Protein AF-A0A343RG40-F1 (afdb_monomer)

Nearest PDB structures (foldseek):
  5e5o-assembly1_A  TM=9.545E-01  e=2.824E-11  Sordaria macrospora k-hell
  4z20-assembly2_D  TM=9.610E-01  e=1.026E-10  Sordaria macrospora k-hell
  4lox-assembly1_A  TM=9.287E-01  e=9.022E-1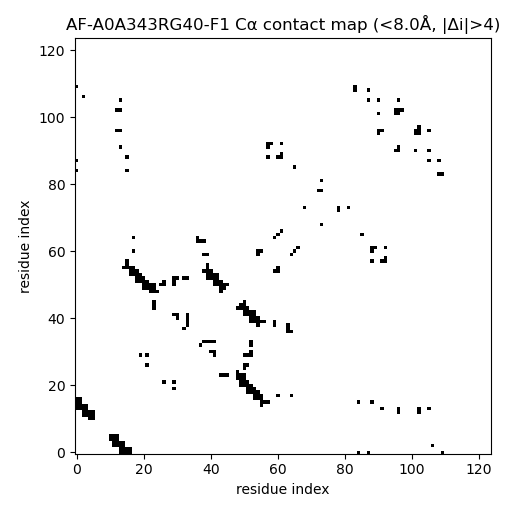1  Sordaria macrospora k-hell
  4z20-assembly1_A  TM=9.608E-01  e=2.226E-10  Sordaria macrospora k-hell
  5e5s-assembly1_A  TM=9.071E-01  e=9.623E-11  Sordaria macrospora k-hell

InterPro domains:
  IPR004860 Homing endonuclease, LAGLIDADG domain [PF00961] (4-88)
  IPR027434 Homing endonuclease [G3DSA:3.10.28.10] (1-121)
  IPR027434 Homing endonuclease [SSF55608] (3-118)
  IPR051289 LAGLIDADG Homing Endonuclease [PTHR36181] (3-112)

Radius of gyration: 16.9 Å; Cα contacts (8 Å, |Δi|>4): 154; chains: 1; bounding box: 38×50×37 Å

Solvent-accessible surface area (backbone atoms only — not comparable to full-atom values): 7324 Å² total; per-residue (Å²): 109,50,79,44,76,50,96,53,98,64,61,62,46,81,45,58,60,51,71,52,77,45,50,43,92,51,39,69,63,36,51,49,44,28,68,70,58,73,41,61,46,73,48,78,39,74,98,74,49,30,23,29,26,38,39,58,56,64,66,52,42,63,71,36,53,47,55,51,41,69,76,54,64,62,71,71,84,55,30,62,56,48,56,51,48,52,55,49,49,52,36,52,74,70,50,36,53,79,38,72,68,40,38,50,48,50,49,48,62,57,50,77,69,57,78,86,73,72,80,84,81,74,91,130

Organism: Alternaria alternata (NCBI:txid5599)

Mean predicted aligned error: 7.83 Å

pLDDT: mean 85.12, std 19.28, range [31.56, 98.69]

Sequence (124 aa):
MAINKSKTKDNIYASLRFSIAQDLRNVDLLESFVDFFKCGYVVRYEKRSIAEFVVTRIDDIINHVIPFFEEYNIAGSKYSNYCTFKIAAFMVKNKEHLKDDGLKEILLLKNKRGIATKNNNGDD

Structure (mmCIF, N/CA/C/O backbone):
data_AF-A0A343RG40-F1
#
_entry.id   AF-A0A343RG40-F1
#
loop_
_atom_site.group_PDB
_atom_site.id
_atom_site.type_symbol
_atom_site.label_atom_id
_atom_site.label_alt_id
_atom_site.label_comp_id
_atom_site.label_asym_id
_atom_site.label_entity_id
_atom_site.label_seq_id
_atom_site.pdbx_PDB_ins_code
_atom_site.Cartn_x
_atom_site.Cartn_y
_atom_site.Cartn_z
_atom_site.occupancy
_atom_site.B_iso_or_equiv
_atom_site.auth_seq_id
_atom_site.auth_comp_id
_atom_site.auth_asym_id
_atom_site.auth_atom_id
_atom_site.pdbx_PDB_model_num
ATOM 1 N N . MET A 1 1 ? 0.353 7.014 4.611 1.00 65.50 1 MET A N 1
ATOM 2 C CA . MET A 1 1 ? -0.977 7.378 5.143 1.00 65.50 1 MET A CA 1
ATOM 3 C C . MET A 1 1 ? -1.188 8.868 4.968 1.00 65.50 1 MET A C 1
ATOM 5 O O . MET A 1 1 ? -0.326 9.640 5.378 1.00 65.50 1 MET A O 1
ATOM 9 N N . ALA A 1 2 ? -2.293 9.264 4.347 1.00 63.00 2 ALA A N 1
ATOM 10 C CA . ALA A 1 2 ? -2.680 10.657 4.173 1.00 63.00 2 ALA A CA 1
ATOM 11 C C . ALA A 1 2 ? -4.034 10.910 4.844 1.00 63.00 2 ALA A C 1
ATOM 13 O O . ALA A 1 2 ? -4.870 10.016 4.937 1.00 63.00 2 ALA A O 1
ATOM 14 N N . ILE A 1 3 ? -4.224 12.138 5.314 1.00 64.31 3 ILE A N 1
ATOM 15 C CA . ILE A 1 3 ? -5.492 12.626 5.854 1.00 64.31 3 ILE A CA 1
ATOM 16 C C . ILE A 1 3 ? -5.931 13.723 4.893 1.00 64.31 3 ILE A C 1
ATOM 18 O O . ILE A 1 3 ? -5.183 14.684 4.706 1.00 64.31 3 ILE A O 1
ATOM 22 N N . ASN A 1 4 ? -7.081 13.539 4.252 1.00 71.31 4 ASN A N 1
ATOM 23 C CA . ASN A 1 4 ? -7.565 14.380 3.160 1.00 71.31 4 ASN A CA 1
ATOM 24 C C . ASN A 1 4 ? -8.873 15.073 3.563 1.00 71.31 4 ASN A C 1
ATOM 26 O O . ASN A 1 4 ? -9.642 14.526 4.350 1.00 71.31 4 ASN A O 1
ATOM 30 N N . LYS A 1 5 ? -9.146 16.255 2.999 1.00 51.53 5 LYS A N 1
ATOM 31 C CA . LYS A 1 5 ? -10.432 16.953 3.166 1.00 51.53 5 LYS A CA 1
ATOM 32 C C . LYS A 1 5 ? -11.442 16.465 2.121 1.00 51.53 5 LYS A C 1
ATOM 34 O O . LYS A 1 5 ? -11.079 16.301 0.956 1.00 51.53 5 LYS A O 1
ATOM 39 N N . SER A 1 6 ? -12.691 16.240 2.532 1.00 49.88 6 SER A N 1
ATOM 40 C CA . SER A 1 6 ? -13.814 15.878 1.647 1.00 49.88 6 SER A CA 1
ATOM 41 C C . SER A 1 6 ? -14.758 17.069 1.431 1.00 49.88 6 SER A C 1
ATOM 43 O O . SER A 1 6 ? -14.777 17.995 2.235 1.00 49.88 6 SER A O 1
ATOM 45 N N . LYS A 1 7 ? -15.556 17.041 0.352 1.00 46.47 7 LYS A N 1
ATOM 46 C CA . LYS A 1 7 ? -16.662 17.989 0.096 1.00 46.47 7 LYS A CA 1
ATOM 47 C C . LYS A 1 7 ? -17.982 17.589 0.783 1.00 46.47 7 LYS A C 1
ATOM 49 O O . LYS A 1 7 ? -18.952 18.336 0.698 1.00 46.47 7 LYS A O 1
ATOM 54 N N . THR A 1 8 ? -18.051 16.419 1.420 1.00 45.91 8 THR A N 1
ATOM 55 C CA . THR A 1 8 ? -19.221 15.962 2.190 1.00 45.91 8 THR A CA 1
ATOM 56 C C . THR A 1 8 ? -19.133 16.370 3.664 1.00 45.91 8 THR A C 1
ATOM 58 O O . THR A 1 8 ? -18.077 16.776 4.139 1.00 45.91 8 THR A O 1
ATOM 61 N N . LYS A 1 9 ? -20.272 16.284 4.369 1.00 44.81 9 LYS A N 1
ATOM 62 C CA . LYS A 1 9 ? -20.542 16.839 5.713 1.00 44.81 9 LYS A CA 1
ATOM 63 C C . LYS A 1 9 ? -19.524 16.449 6.807 1.00 44.81 9 LYS A C 1
ATOM 65 O O . LYS A 1 9 ? -19.379 17.206 7.762 1.00 44.81 9 LYS A O 1
ATOM 70 N N . ASP A 1 10 ? -18.776 15.359 6.615 1.00 53.78 10 ASP A N 1
ATOM 71 C CA . ASP A 1 10 ? -17.699 14.897 7.497 1.00 53.78 10 ASP A CA 1
ATOM 72 C C . ASP A 1 10 ? -16.330 15.264 6.891 1.00 53.78 10 ASP A C 1
ATOM 74 O O . ASP A 1 10 ? -15.831 14.663 5.938 1.00 53.78 10 ASP A O 1
ATOM 78 N N . ASN A 1 11 ? -15.749 16.338 7.421 1.00 69.38 11 ASN A N 1
ATOM 79 C CA . ASN A 1 11 ? -14.773 17.222 6.770 1.00 69.38 11 ASN A CA 1
ATOM 80 C C . ASN A 1 11 ? -13.367 16.610 6.526 1.00 69.38 11 ASN A C 1
ATOM 82 O O . ASN A 1 11 ? -12.479 17.285 5.995 1.00 69.38 11 ASN A O 1
ATOM 86 N N . ILE A 1 12 ? -13.112 15.361 6.936 1.00 69.38 12 ILE A N 1
ATOM 87 C CA . ILE A 1 12 ? -11.782 14.728 6.935 1.00 69.38 12 ILE A CA 1
ATOM 88 C C . ILE A 1 12 ? -11.908 13.201 6.776 1.00 69.38 12 ILE A C 1
ATOM 90 O O . ILE A 1 12 ? -12.703 12.580 7.470 1.00 69.38 12 ILE A O 1
ATOM 94 N N . TYR A 1 13 ? -11.080 12.576 5.929 1.00 76.06 13 TYR A N 1
ATOM 95 C CA . TYR A 1 13 ? -10.967 11.112 5.844 1.00 76.06 13 TYR A CA 1
ATOM 96 C C . TYR A 1 13 ? -9.513 10.628 5.836 1.00 76.06 13 TYR A C 1
ATOM 98 O O . TYR A 1 13 ? -8.604 11.304 5.340 1.00 76.06 13 TYR A O 1
ATOM 106 N N . ALA A 1 14 ? -9.293 9.429 6.379 1.00 82.00 14 ALA A N 1
ATOM 107 C CA . ALA A 1 14 ? -8.010 8.738 6.345 1.00 82.00 14 ALA A CA 1
ATOM 108 C C . ALA A 1 14 ? -7.881 7.903 5.063 1.00 82.00 14 ALA A C 1
ATOM 110 O O . ALA A 1 14 ? -8.809 7.206 4.662 1.00 82.00 14 ALA A O 1
ATOM 111 N N . SER A 1 15 ? -6.714 7.953 4.425 1.00 85.94 15 SER A N 1
ATOM 112 C CA . SER A 1 15 ? -6.380 7.116 3.271 1.00 85.94 15 SER A CA 1
ATOM 113 C C . SER A 1 15 ? -5.018 6.457 3.450 1.00 85.94 15 SER A C 1
ATOM 115 O O . SER A 1 15 ? -4.053 7.048 3.960 1.00 85.94 15 SER A O 1
ATOM 117 N N . LEU A 1 16 ? -4.932 5.208 3.008 1.00 93.69 16 LEU A N 1
ATOM 118 C CA . LEU A 1 16 ? -3.712 4.422 3.026 1.00 93.69 16 LEU A CA 1
ATOM 119 C C . LEU A 1 16 ? -3.250 4.176 1.599 1.00 93.69 16 LEU A C 1
ATOM 121 O O . LEU A 1 16 ? -4.041 3.939 0.693 1.00 93.69 16 LEU A O 1
ATOM 125 N N . ARG A 1 17 ? -1.939 4.287 1.418 1.00 96.25 17 ARG A N 1
ATOM 126 C CA . ARG A 1 17 ? -1.263 4.060 0.152 1.00 96.25 17 ARG A CA 1
ATOM 127 C C . ARG A 1 17 ? 0.069 3.408 0.456 1.00 96.25 17 ARG A C 1
ATOM 129 O O . ARG A 1 17 ? 0.888 4.011 1.156 1.00 96.25 17 ARG A O 1
ATOM 136 N N . PHE A 1 18 ? 0.251 2.204 -0.057 1.00 97.12 18 PHE A N 1
ATOM 137 C CA . PHE A 1 18 ? 1.557 1.594 -0.232 1.00 97.12 18 PHE A CA 1
ATOM 138 C C . PHE A 1 18 ? 2.011 1.864 -1.666 1.00 97.12 18 PHE A C 1
ATOM 140 O O . PHE A 1 18 ? 1.198 1.805 -2.591 1.00 97.12 18 PHE A O 1
ATOM 147 N N . SER A 1 19 ? 3.282 2.216 -1.848 1.00 97.44 19 SER A N 1
ATOM 148 C CA . SER A 1 19 ? 3.816 2.455 -3.183 1.00 97.44 19 SER A CA 1
ATOM 149 C C . SER A 1 19 ? 5.313 2.217 -3.277 1.00 97.44 19 SER A C 1
ATOM 151 O O . SER A 1 19 ? 6.059 2.599 -2.371 1.00 97.44 19 SER A O 1
ATOM 153 N N . ILE A 1 20 ? 5.738 1.676 -4.414 1.00 97.38 20 ILE A N 1
ATOM 154 C CA . ILE A 1 20 ? 7.142 1.525 -4.799 1.00 97.38 20 ILE A CA 1
ATOM 155 C C . ILE A 1 20 ? 7.358 2.363 -6.055 1.00 97.38 20 ILE A C 1
ATOM 157 O O . ILE A 1 20 ? 6.711 2.118 -7.067 1.00 97.38 20 ILE A O 1
ATOM 161 N N . ALA A 1 21 ? 8.247 3.352 -5.976 1.00 97.69 21 ALA A N 1
ATOM 162 C CA . ALA A 1 21 ? 8.574 4.238 -7.088 1.00 97.69 21 ALA A CA 1
ATOM 1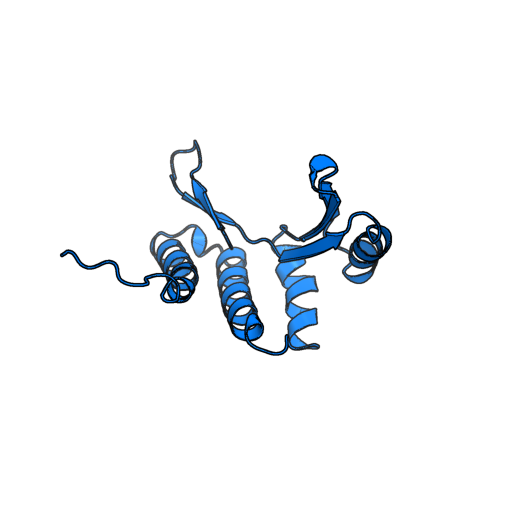63 C C . ALA A 1 21 ? 9.900 3.836 -7.739 1.00 97.69 21 ALA A C 1
ATOM 165 O O . ALA A 1 21 ? 10.875 3.544 -7.037 1.00 97.69 21 ALA A O 1
ATOM 166 N N . GLN A 1 22 ? 9.945 3.869 -9.066 1.00 98.06 22 GLN A N 1
ATOM 167 C CA . GLN A 1 22 ? 11.147 3.661 -9.868 1.00 98.06 22 GLN A CA 1
ATOM 168 C C . GLN A 1 22 ? 11.161 4.565 -11.101 1.00 98.06 22 GLN A C 1
ATOM 170 O O . GLN A 1 22 ? 10.163 5.193 -11.447 1.00 98.06 22 GLN A O 1
ATOM 175 N N . ASP A 1 23 ? 12.322 4.646 -11.745 1.00 97.94 23 ASP A N 1
ATOM 176 C CA . ASP A 1 23 ? 12.461 5.265 -13.061 1.00 97.94 23 ASP A CA 1
ATOM 177 C C . ASP A 1 23 ? 11.540 4.569 -14.076 1.00 97.94 23 ASP A C 1
ATOM 179 O O . ASP A 1 23 ? 11.350 3.352 -14.022 1.00 97.94 23 ASP A O 1
ATOM 183 N N . LEU A 1 24 ? 10.977 5.341 -15.005 1.00 97.50 24 LEU A N 1
ATOM 184 C CA . LEU A 1 24 ? 10.058 4.836 -16.025 1.00 97.50 24 LEU A CA 1
ATOM 185 C C . LEU A 1 24 ? 10.675 3.725 -16.896 1.00 97.50 24 LEU A C 1
ATOM 187 O O . LEU A 1 24 ? 9.950 2.855 -17.370 1.00 97.50 24 LEU A O 1
ATOM 191 N N . ARG A 1 25 ? 12.005 3.698 -17.060 1.00 97.06 25 ARG A N 1
ATOM 192 C CA . ARG A 1 25 ? 12.724 2.626 -17.775 1.00 97.06 25 ARG A CA 1
ATOM 193 C C . ARG A 1 25 ? 12.594 1.256 -17.105 1.00 97.06 25 ARG A C 1
ATOM 195 O O . ARG A 1 25 ? 12.766 0.248 -17.773 1.00 97.06 25 ARG A O 1
ATOM 202 N N . ASN A 1 26 ? 12.279 1.222 -15.810 1.00 96.81 26 ASN A N 1
ATOM 203 C CA . ASN A 1 26 ? 12.109 -0.002 -15.023 1.00 96.81 26 ASN A CA 1
ATOM 204 C C . ASN A 1 26 ? 10.627 -0.320 -14.774 1.00 96.81 26 ASN A C 1
ATOM 206 O O . ASN A 1 26 ? 10.284 -0.956 -13.778 1.00 96.81 26 ASN A O 1
ATOM 210 N N . VAL A 1 27 ? 9.723 0.159 -15.628 1.00 97.50 27 VAL A N 1
ATOM 211 C CA . VAL A 1 27 ? 8.285 -0.040 -15.424 1.00 97.50 27 VAL A CA 1
ATOM 212 C C . VAL A 1 27 ? 7.874 -1.511 -15.452 1.00 97.50 27 VAL A C 1
ATOM 214 O O . VAL A 1 27 ? 7.016 -1.896 -14.665 1.00 97.50 27 VAL A O 1
ATOM 217 N N . ASP A 1 28 ? 8.552 -2.344 -16.240 1.00 98.00 28 ASP A N 1
ATOM 218 C CA . ASP A 1 28 ? 8.284 -3.784 -16.311 1.00 98.00 28 ASP A CA 1
ATOM 219 C C . ASP A 1 28 ? 8.509 -4.467 -14.948 1.00 98.00 28 ASP A C 1
ATOM 221 O O . ASP A 1 28 ? 7.762 -5.361 -14.553 1.00 98.00 28 ASP A O 1
ATOM 225 N N . LEU A 1 29 ? 9.480 -3.985 -14.156 1.00 98.19 29 LEU A N 1
ATOM 226 C CA . LEU A 1 29 ? 9.670 -4.440 -12.775 1.00 98.19 29 LEU A CA 1
ATOM 227 C C . LEU A 1 29 ? 8.458 -4.080 -11.905 1.00 98.19 29 LEU A C 1
ATOM 229 O O . LEU A 1 29 ? 8.019 -4.888 -11.089 1.00 98.19 29 LEU A O 1
ATOM 233 N N . LEU A 1 30 ? 7.900 -2.881 -12.070 1.00 98.38 30 LEU A N 1
ATOM 234 C CA . LEU A 1 30 ? 6.723 -2.457 -11.312 1.00 98.38 30 LEU A CA 1
ATOM 235 C C . LEU A 1 30 ? 5.463 -3.220 -11.729 1.00 98.38 30 LEU A C 1
ATOM 237 O O . LEU A 1 30 ? 4.630 -3.518 -10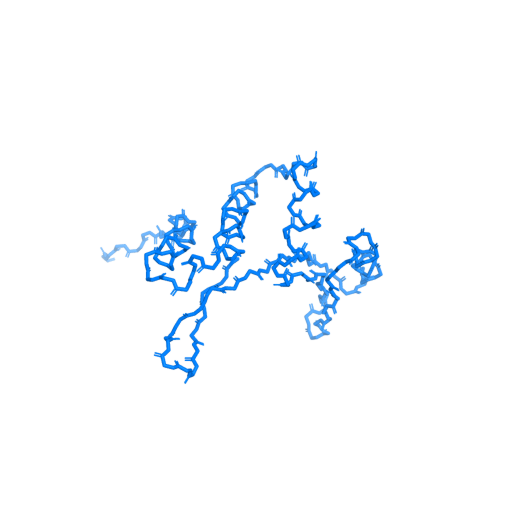.876 1.00 98.38 30 LEU A O 1
ATOM 241 N N . GLU A 1 31 ? 5.333 -3.561 -13.010 1.00 98.12 31 GLU A N 1
ATOM 242 C CA . GLU A 1 31 ? 4.256 -4.418 -13.513 1.00 98.12 31 GLU A CA 1
ATOM 243 C C . GLU A 1 31 ? 4.372 -5.833 -12.938 1.00 98.12 31 GLU A C 1
ATOM 245 O O . GLU A 1 31 ? 3.377 -6.373 -12.454 1.00 98.12 31 GLU A O 1
ATOM 250 N N . SER A 1 32 ? 5.593 -6.371 -12.819 1.00 98.38 32 SER A N 1
ATOM 251 C CA . SER A 1 32 ? 5.821 -7.664 -12.158 1.00 98.38 32 SER A CA 1
ATOM 252 C C . SER A 1 32 ? 5.374 -7.683 -10.688 1.00 98.38 32 SER A C 1
ATOM 254 O O . SER A 1 32 ? 4.992 -8.734 -10.176 1.00 98.38 32 SER A O 1
ATOM 256 N N . PHE A 1 33 ? 5.347 -6.532 -9.998 1.00 98.31 33 PHE A N 1
ATOM 257 C CA . PHE A 1 33 ? 4.813 -6.460 -8.635 1.00 98.31 33 PHE A CA 1
ATOM 258 C C . PHE A 1 33 ? 3.295 -6.609 -8.576 1.00 98.31 33 PHE A C 1
ATOM 260 O O . PHE A 1 33 ? 2.796 -7.155 -7.593 1.00 98.31 33 PHE A O 1
ATOM 267 N N . VAL A 1 34 ? 2.561 -6.189 -9.611 1.00 97.94 34 VAL A N 1
ATOM 268 C CA . VAL A 1 34 ? 1.112 -6.433 -9.690 1.00 97.94 34 VAL A CA 1
ATOM 269 C C . VAL A 1 34 ? 0.854 -7.938 -9.737 1.00 97.94 34 VAL A C 1
ATOM 271 O O . VAL A 1 34 ? 0.028 -8.455 -8.982 1.00 97.94 34 VAL A O 1
ATOM 274 N N . ASP A 1 35 ? 1.628 -8.656 -10.550 1.00 96.75 35 ASP A N 1
ATOM 275 C CA . ASP A 1 35 ? 1.540 -10.110 -10.654 1.00 96.75 35 ASP A CA 1
ATOM 276 C C . ASP A 1 35 ? 2.043 -10.829 -9.403 1.00 96.75 35 ASP A C 1
ATOM 278 O O . ASP A 1 35 ? 1.465 -11.844 -9.015 1.00 96.75 35 ASP A O 1
ATOM 282 N N . PHE A 1 36 ? 3.098 -10.329 -8.763 1.00 97.38 36 PHE A N 1
ATOM 283 C CA . PHE A 1 36 ? 3.654 -10.915 -7.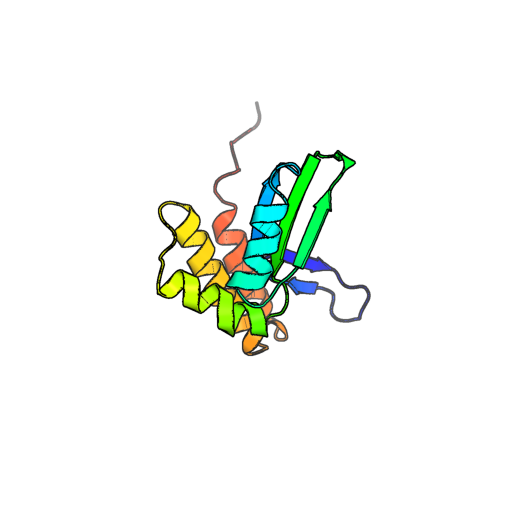545 1.00 97.38 36 PHE A CA 1
ATOM 284 C C . PHE A 1 36 ? 2.697 -10.769 -6.356 1.00 97.38 36 PHE A C 1
ATOM 286 O O . PHE A 1 36 ? 2.355 -11.758 -5.713 1.00 97.38 36 PHE A O 1
ATOM 293 N N . PHE A 1 37 ? 2.213 -9.551 -6.089 1.00 95.62 37 PHE A N 1
ATOM 294 C CA . PHE A 1 37 ? 1.296 -9.279 -4.978 1.00 95.62 37 PHE A CA 1
ATOM 295 C C . PHE A 1 37 ? -0.155 -9.673 -5.276 1.00 95.62 37 PHE A C 1
ATOM 297 O O . PHE A 1 37 ? -0.983 -9.633 -4.365 1.00 95.62 37 PHE A O 1
ATOM 304 N N . LYS A 1 38 ? -0.479 -10.008 -6.534 1.00 96.31 38 LYS A N 1
ATOM 305 C CA . LYS A 1 38 ? -1.845 -10.276 -7.022 1.00 96.31 38 LYS A CA 1
ATOM 306 C C . LYS A 1 38 ? -2.828 -9.139 -6.715 1.00 96.31 38 LYS A C 1
ATOM 308 O O . LYS A 1 38 ? -4.032 -9.361 -6.602 1.00 96.31 38 LYS A O 1
ATOM 313 N N . CYS A 1 39 ? -2.317 -7.918 -6.572 1.00 97.56 39 CYS A N 1
ATOM 314 C CA . CYS A 1 39 ? -3.092 -6.726 -6.258 1.00 97.56 39 CYS A CA 1
ATOM 315 C C . CYS A 1 39 ? -2.352 -5.450 -6.682 1.00 97.56 39 CYS A C 1
ATOM 317 O O . CYS A 1 39 ? -1.192 -5.488 -7.089 1.00 97.56 39 CYS A O 1
ATOM 319 N N . GLY A 1 40 ? -3.024 -4.304 -6.554 1.00 97.75 40 GLY A N 1
ATOM 320 C CA . GLY A 1 40 ? -2.465 -3.005 -6.926 1.00 97.75 40 GLY A CA 1
ATOM 321 C C . GLY A 1 40 ? -2.473 -2.724 -8.428 1.00 97.75 40 GLY A C 1
ATOM 322 O O . GLY A 1 40 ? -3.107 -3.421 -9.216 1.00 97.75 40 GLY A O 1
ATOM 323 N N . TYR A 1 41 ? -1.822 -1.629 -8.809 1.00 98.50 41 TYR A N 1
ATOM 324 C CA . TYR A 1 41 ? -1.738 -1.147 -10.187 1.00 98.50 41 TYR A CA 1
ATOM 325 C C . TYR A 1 41 ? -0.500 -0.266 -10.379 1.00 98.50 41 TYR A C 1
ATOM 327 O O . TYR A 1 41 ? 0.061 0.250 -9.409 1.00 98.50 41 TYR A O 1
ATOM 335 N N . VAL A 1 42 ? -0.088 -0.067 -11.632 1.00 98.56 42 VAL A N 1
ATOM 336 C CA . VAL A 1 42 ? 1.031 0.817 -11.984 1.00 98.56 42 VAL A CA 1
ATOM 337 C C . VAL A 1 42 ? 0.514 2.174 -12.456 1.00 98.56 42 VAL A C 1
ATOM 339 O O . VAL A 1 42 ? -0.408 2.261 -13.264 1.00 98.56 42 VAL A O 1
ATOM 342 N N . VAL A 1 43 ? 1.123 3.249 -11.957 1.00 98.25 43 VAL A N 1
ATOM 343 C CA . VAL A 1 43 ? 0.900 4.625 -12.418 1.00 98.25 43 VAL A CA 1
ATOM 344 C C . VAL A 1 43 ? 2.174 5.140 -13.071 1.00 98.25 43 VAL A C 1
ATOM 346 O O . VAL A 1 43 ? 3.246 5.064 -12.476 1.00 98.25 43 VAL A O 1
ATOM 349 N N . ARG A 1 44 ? 2.056 5.699 -14.277 1.00 98.06 44 ARG A N 1
ATOM 350 C CA . ARG A 1 44 ? 3.173 6.282 -15.031 1.00 98.06 44 ARG A CA 1
ATOM 351 C C . ARG A 1 44 ? 3.096 7.808 -14.982 1.00 98.06 44 ARG A C 1
ATOM 353 O O . ARG A 1 44 ? 2.057 8.397 -15.275 1.00 98.06 44 ARG A O 1
ATOM 360 N N . TYR A 1 45 ? 4.196 8.451 -14.608 1.00 96.69 45 TYR A N 1
ATOM 361 C CA . TYR A 1 45 ? 4.344 9.904 -14.542 1.00 96.69 45 TYR A CA 1
ATOM 362 C C . TYR A 1 45 ? 5.357 10.370 -15.593 1.00 96.69 45 TYR A C 1
ATOM 364 O O . TYR A 1 45 ? 6.476 10.759 -15.263 1.00 96.69 45 TYR A O 1
ATOM 372 N N . GLU A 1 46 ? 4.936 10.371 -16.859 1.00 94.00 46 GLU A N 1
ATOM 373 C CA . GLU A 1 46 ? 5.775 10.660 -18.037 1.00 94.00 46 GLU A CA 1
ATOM 374 C C . GLU A 1 46 ? 6.606 11.944 -17.897 1.00 94.00 46 GLU A C 1
ATOM 376 O O . GLU A 1 46 ? 7.817 11.942 -18.087 1.00 94.00 46 GLU A O 1
ATOM 381 N N . LYS A 1 47 ? 5.988 13.045 -17.444 1.00 96.25 47 LYS A N 1
ATOM 382 C CA . LYS A 1 47 ? 6.674 14.342 -17.268 1.00 96.25 47 LYS A CA 1
ATOM 383 C C . LYS A 1 47 ? 7.829 14.309 -16.260 1.00 96.25 47 LYS A C 1
ATOM 385 O O . LYS A 1 47 ? 8.640 15.229 -16.247 1.00 96.25 47 LYS A O 1
ATOM 390 N N . ARG A 1 48 ? 7.852 13.320 -15.364 1.00 94.94 48 ARG A N 1
ATOM 391 C CA . ARG A 1 48 ? 8.869 13.156 -14.316 1.00 94.94 48 ARG A CA 1
ATOM 392 C C . ARG A 1 48 ? 9.773 11.950 -14.569 1.00 94.94 48 ARG A C 1
ATOM 394 O O . ARG A 1 48 ? 10.651 11.711 -13.750 1.00 94.94 48 ARG A O 1
ATOM 401 N N . SER A 1 49 ? 9.540 11.191 -15.643 1.00 97.00 49 SER A N 1
ATOM 402 C CA . SER A 1 49 ? 10.229 9.929 -15.940 1.00 97.00 49 SER A CA 1
ATOM 403 C C . SER A 1 49 ? 10.214 8.935 -14.770 1.00 97.00 49 SER A C 1
ATOM 405 O O . SER A 1 49 ? 11.190 8.231 -14.520 1.00 97.00 49 SER A O 1
ATOM 407 N N . ILE A 1 50 ? 9.097 8.876 -14.037 1.00 97.81 50 ILE A N 1
ATOM 408 C CA . ILE A 1 50 ? 8.902 7.996 -12.875 1.00 97.81 50 ILE A CA 1
ATOM 409 C C . ILE A 1 50 ? 7.654 7.145 -13.098 1.00 97.81 50 ILE A C 1
ATOM 411 O O . ILE A 1 50 ? 6.654 7.625 -13.629 1.00 97.81 50 ILE A O 1
ATOM 415 N N . ALA A 1 51 ? 7.686 5.905 -12.632 1.00 98.31 51 ALA A N 1
ATOM 416 C CA . ALA A 1 51 ? 6.516 5.059 -12.473 1.00 98.31 51 ALA A CA 1
ATOM 417 C C . ALA A 1 51 ? 6.407 4.564 -11.024 1.00 98.31 51 ALA A C 1
ATOM 419 O O . ALA A 1 51 ? 7.392 4.518 -10.282 1.00 98.31 51 ALA A O 1
ATOM 420 N N . GLU A 1 52 ? 5.194 4.214 -10.605 1.00 98.50 52 GLU A N 1
ATOM 421 C CA . GLU A 1 52 ? 4.923 3.707 -9.263 1.00 98.50 52 GLU A CA 1
ATOM 422 C C . GLU A 1 52 ? 4.005 2.486 -9.302 1.00 98.50 52 GLU A C 1
ATOM 424 O O . GLU A 1 52 ? 2.927 2.549 -9.887 1.00 98.50 52 GLU A O 1
ATOM 429 N N . PHE A 1 53 ? 4.389 1.409 -8.616 1.00 98.69 53 PHE A N 1
ATOM 430 C CA . PHE A 1 53 ? 3.452 0.371 -8.182 1.00 98.69 53 PHE A CA 1
ATOM 431 C C . PHE A 1 53 ? 2.678 0.891 -6.970 1.00 98.69 53 PHE A C 1
ATOM 433 O O . PHE A 1 53 ? 3.287 1.438 -6.049 1.00 98.69 53 PHE A O 1
ATOM 440 N N . VAL A 1 54 ? 1.352 0.751 -6.963 1.00 98.50 54 VAL A N 1
ATOM 441 C CA . VAL A 1 54 ? 0.461 1.376 -5.980 1.00 98.50 54 VAL A CA 1
ATOM 442 C C . VAL A 1 54 ? -0.588 0.387 -5.476 1.00 98.50 54 VAL A C 1
ATOM 444 O O . VAL A 1 54 ? -1.298 -0.230 -6.265 1.00 98.50 54 VAL A O 1
ATOM 447 N N . VAL A 1 55 ? -0.760 0.320 -4.152 1.00 98.50 55 VAL A N 1
ATOM 448 C CA . VAL A 1 55 ? -1.854 -0.407 -3.488 1.00 98.50 55 VAL A CA 1
ATOM 449 C C . VAL A 1 55 ? -2.593 0.544 -2.544 1.00 98.50 55 VAL A C 1
ATOM 451 O O . VAL A 1 55 ? -1.995 1.142 -1.643 1.00 98.50 55 VAL A O 1
ATOM 454 N N . THR A 1 56 ? -3.900 0.705 -2.759 1.00 97.12 56 THR A N 1
ATOM 455 C CA . THR A 1 56 ? -4.774 1.617 -1.989 1.00 97.12 56 THR A CA 1
ATOM 456 C C . THR A 1 56 ? -6.002 0.936 -1.392 1.00 97.12 56 THR A C 1
ATOM 458 O O . THR A 1 56 ? -6.557 1.431 -0.411 1.00 97.12 56 THR A O 1
ATOM 461 N N . ARG A 1 57 ? -6.437 -0.196 -1.957 1.00 97.06 57 ARG A N 1
ATOM 462 C CA . ARG A 1 57 ? -7.558 -0.982 -1.434 1.00 97.06 57 ARG A CA 1
ATOM 463 C C . ARG A 1 57 ? -7.181 -1.560 -0.075 1.00 97.06 57 ARG A C 1
ATOM 465 O O . ARG A 1 57 ? -6.143 -2.203 0.059 1.00 97.06 57 ARG A O 1
ATOM 472 N N . ILE A 1 58 ? -8.028 -1.334 0.930 1.00 96.75 58 ILE A N 1
ATOM 473 C CA . ILE A 1 58 ? -7.729 -1.770 2.298 1.00 96.75 58 ILE A CA 1
ATOM 474 C C . ILE A 1 58 ? -7.614 -3.292 2.405 1.00 96.75 58 ILE A C 1
ATOM 476 O O . ILE A 1 58 ? -6.717 -3.780 3.083 1.00 96.75 58 ILE A O 1
ATOM 480 N N . ASP A 1 59 ? -8.469 -4.035 1.705 1.00 97.44 59 ASP A N 1
ATOM 481 C CA . ASP A 1 59 ? -8.421 -5.498 1.720 1.00 97.44 59 ASP A CA 1
ATOM 482 C C . ASP A 1 59 ? -7.112 -6.015 1.122 1.00 97.44 59 ASP A C 1
ATOM 484 O O . ASP A 1 59 ? -6.472 -6.873 1.718 1.00 97.44 59 ASP A O 1
ATOM 488 N N . ASP A 1 60 ? -6.652 -5.428 0.018 1.00 98.25 60 ASP A N 1
ATOM 489 C CA . ASP A 1 60 ? -5.382 -5.792 -0.610 1.00 98.25 60 ASP A CA 1
ATOM 490 C C . ASP A 1 60 ? -4.188 -5.486 0.319 1.00 98.25 60 ASP A C 1
ATOM 492 O O . ASP A 1 60 ? -3.249 -6.275 0.437 1.00 98.25 60 ASP A O 1
ATOM 496 N N . ILE A 1 61 ? -4.234 -4.359 1.039 1.00 98.25 61 ILE A N 1
ATOM 497 C CA . ILE A 1 61 ? -3.210 -3.998 2.032 1.00 98.25 61 ILE A CA 1
ATOM 498 C C . ILE A 1 61 ? -3.165 -5.025 3.173 1.00 98.25 61 ILE A C 1
ATOM 500 O O . ILE A 1 61 ? -2.079 -5.451 3.567 1.00 98.25 61 ILE A O 1
ATOM 504 N N . ILE A 1 62 ? -4.327 -5.413 3.704 1.00 98.06 62 ILE A N 1
ATOM 505 C CA . ILE A 1 62 ? -4.443 -6.344 4.837 1.00 98.06 62 ILE A CA 1
ATOM 506 C C . ILE A 1 62 ? -4.075 -7.773 4.430 1.00 98.06 62 ILE A C 1
ATOM 508 O O . ILE A 1 62 ? -3.435 -8.471 5.209 1.00 98.06 62 ILE A O 1
ATOM 512 N N . ASN A 1 63 ? -4.454 -8.198 3.224 1.00 98.00 63 ASN A N 1
ATOM 513 C CA . ASN A 1 63 ? -4.334 -9.591 2.795 1.00 98.00 63 ASN A CA 1
ATOM 514 C C . ASN A 1 63 ? -3.039 -9.898 2.032 1.00 98.00 63 ASN A C 1
ATOM 516 O O . ASN A 1 63 ? -2.650 -11.060 1.970 1.00 98.00 63 ASN A O 1
ATOM 520 N N . HIS A 1 64 ? -2.375 -8.894 1.449 1.00 97.81 64 HIS A N 1
ATOM 521 C CA . HIS A 1 64 ? -1.174 -9.114 0.632 1.00 97.81 64 HIS A CA 1
ATOM 522 C C . HIS A 1 64 ? 0.032 -8.323 1.138 1.00 97.81 64 HIS A C 1
ATOM 524 O O . HIS A 1 64 ? 1.085 -8.900 1.399 1.00 97.81 64 HIS A O 1
ATOM 530 N N . VAL A 1 65 ? -0.113 -7.007 1.324 1.00 97.50 65 VAL A N 1
ATOM 531 C CA . VAL A 1 65 ? 1.030 -6.139 1.659 1.00 97.50 65 VAL A CA 1
ATOM 532 C C . VAL A 1 65 ? 1.538 -6.390 3.079 1.00 97.50 65 VAL A C 1
ATOM 534 O O . VAL A 1 65 ? 2.737 -6.560 3.275 1.00 97.50 65 VAL A O 1
ATOM 537 N N . ILE A 1 66 ? 0.647 -6.404 4.076 1.00 97.62 66 ILE A N 1
ATOM 538 C CA . ILE A 1 66 ? 1.037 -6.628 5.475 1.00 97.62 66 ILE A CA 1
ATOM 539 C C . ILE A 1 66 ? 1.645 -8.025 5.666 1.00 97.62 66 ILE A C 1
ATOM 541 O O . ILE A 1 66 ? 2.766 -8.079 6.159 1.00 97.62 66 ILE A O 1
ATOM 545 N N . PRO A 1 67 ? 1.011 -9.134 5.233 1.00 97.88 67 PRO A N 1
ATOM 546 C CA . PRO A 1 67 ? 1.587 -10.468 5.400 1.00 97.88 67 PRO A CA 1
ATOM 547 C C . PRO A 1 67 ? 2.986 -10.601 4.794 1.00 97.88 67 PRO A C 1
ATOM 549 O O . PRO A 1 67 ? 3.876 -11.141 5.445 1.00 97.88 67 PRO A O 1
ATOM 552 N N . PHE A 1 68 ? 3.214 -10.021 3.609 1.00 97.50 68 PHE A N 1
ATOM 553 C CA . PHE A 1 68 ? 4.538 -10.013 2.991 1.00 97.50 68 PHE A CA 1
ATOM 554 C C . PHE A 1 68 ? 5.593 -9.351 3.885 1.00 97.50 68 PHE A C 1
ATOM 556 O O . PHE A 1 68 ? 6.677 -9.895 4.047 1.00 97.50 68 PHE A O 1
ATOM 563 N N . PHE A 1 69 ? 5.295 -8.203 4.498 1.00 96.31 69 PHE A N 1
ATOM 564 C CA . PHE A 1 69 ? 6.261 -7.506 5.355 1.00 96.31 69 PHE A CA 1
ATOM 565 C C . PHE A 1 69 ? 6.325 -8.028 6.798 1.00 96.31 69 PHE A C 1
ATOM 567 O O . PHE A 1 69 ? 7.246 -7.650 7.518 1.00 96.31 69 PHE A O 1
ATOM 574 N N . GLU A 1 70 ? 5.395 -8.890 7.220 1.00 96.00 70 GLU A N 1
ATOM 575 C CA . GLU A 1 70 ? 5.538 -9.687 8.448 1.00 96.00 70 GLU A CA 1
ATOM 576 C C . GLU A 1 70 ? 6.497 -10.865 8.243 1.00 96.00 70 GLU A C 1
ATOM 578 O O . GLU A 1 70 ? 7.267 -11.193 9.143 1.00 96.00 70 GLU A O 1
ATOM 583 N N . GLU A 1 71 ? 6.464 -11.491 7.065 1.00 97.25 71 GLU A N 1
ATOM 584 C CA . GLU A 1 71 ? 7.392 -12.565 6.699 1.00 97.25 71 GLU A CA 1
ATOM 585 C C . GLU A 1 71 ? 8.777 -12.000 6.344 1.00 97.25 71 GLU A C 1
ATOM 587 O O . GLU A 1 71 ? 9.807 -12.476 6.825 1.00 97.25 71 GLU A O 1
ATOM 592 N N . TYR A 1 72 ? 8.800 -10.922 5.558 1.00 96.25 72 TYR A N 1
ATOM 593 C CA . TYR A 1 72 ? 10.001 -10.257 5.060 1.00 96.25 72 TYR A CA 1
ATOM 594 C C . TYR A 1 72 ? 10.110 -8.843 5.635 1.00 96.25 72 TYR A C 1
ATOM 596 O O . TYR A 1 72 ? 9.757 -7.846 5.000 1.00 96.25 72 TYR A O 1
ATOM 604 N N . ASN A 1 73 ? 10.619 -8.757 6.865 1.00 93.00 73 ASN A N 1
ATOM 605 C CA . ASN A 1 73 ? 10.718 -7.503 7.610 1.00 93.00 73 ASN A CA 1
ATOM 606 C C . ASN A 1 73 ? 11.447 -6.391 6.839 1.00 93.00 73 ASN A C 1
ATOM 608 O O . ASN A 1 73 ? 12.553 -6.569 6.321 1.00 93.00 73 ASN A O 1
ATOM 612 N N . ILE A 1 74 ? 10.867 -5.187 6.853 1.00 92.06 74 ILE A N 1
ATOM 613 C CA . ILE A 1 74 ? 11.530 -3.996 6.315 1.00 92.06 74 ILE A CA 1
ATOM 614 C C . ILE A 1 74 ? 12.754 -3.663 7.168 1.00 92.06 74 ILE A C 1
ATOM 616 O O . ILE A 1 74 ? 12.636 -3.396 8.361 1.00 92.06 74 ILE A O 1
ATOM 620 N N . ALA A 1 75 ? 13.924 -3.596 6.538 1.00 90.31 75 ALA A N 1
ATOM 621 C CA . ALA A 1 75 ? 15.155 -3.210 7.209 1.00 90.31 75 ALA A CA 1
ATOM 622 C C . ALA A 1 75 ? 15.268 -1.688 7.430 1.00 90.31 75 ALA A C 1
ATOM 624 O O . ALA A 1 75 ? 14.802 -0.862 6.636 1.00 90.31 75 ALA A O 1
ATOM 625 N N . GLY A 1 76 ? 15.965 -1.314 8.504 1.00 90.81 76 GLY A N 1
ATOM 626 C CA . GLY A 1 76 ? 16.379 0.060 8.780 1.00 90.81 76 GLY A CA 1
ATOM 627 C C . GLY A 1 76 ? 15.252 0.997 9.222 1.00 90.81 76 GLY A C 1
ATOM 628 O O . GLY A 1 76 ? 14.214 0.590 9.745 1.00 90.81 76 GLY A O 1
ATOM 629 N N . SER A 1 77 ? 15.459 2.298 9.014 1.00 87.94 77 SER A N 1
ATOM 630 C CA . SER A 1 77 ? 14.590 3.361 9.543 1.00 87.94 77 SER A CA 1
ATOM 631 C C . SER A 1 77 ? 13.152 3.329 9.007 1.00 87.94 77 SER A C 1
ATOM 633 O O . SER A 1 77 ? 12.250 3.880 9.642 1.00 87.94 77 SER A O 1
ATOM 635 N N . LYS A 1 78 ? 12.904 2.643 7.880 1.00 87.69 78 LYS A N 1
ATOM 636 C CA . LYS A 1 78 ? 11.558 2.463 7.315 1.00 87.69 78 LYS A CA 1
ATOM 637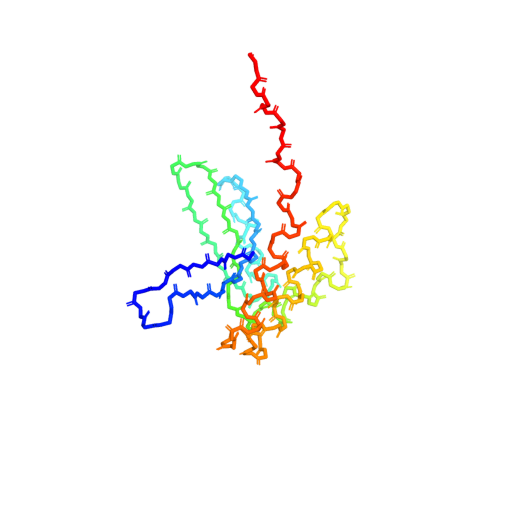 C C . LYS A 1 78 ? 10.689 1.487 8.110 1.00 87.69 78 LYS A C 1
ATOM 639 O O . LYS A 1 78 ? 9.468 1.565 7.977 1.00 87.69 78 LYS A O 1
ATOM 644 N N . TYR A 1 79 ? 11.267 0.632 8.958 1.00 91.81 79 TYR A N 1
ATOM 645 C CA . TYR A 1 79 ? 10.501 -0.319 9.771 1.00 91.81 79 TYR A CA 1
ATOM 646 C C . TYR A 1 79 ? 9.468 0.385 10.659 1.00 91.81 79 TYR A C 1
ATOM 648 O O . TYR A 1 79 ? 8.295 0.026 10.675 1.00 91.81 79 TYR A O 1
ATOM 656 N N . SER A 1 80 ? 9.858 1.489 11.305 1.00 90.44 80 SER A N 1
ATOM 657 C CA . SER A 1 80 ? 8.929 2.306 12.097 1.00 90.44 80 SER A CA 1
ATOM 658 C C . SER A 1 80 ? 7.752 2.836 11.258 1.00 90.44 80 SER A C 1
ATOM 660 O O . SER A 1 80 ? 6.618 2.919 11.743 1.00 90.44 80 SER A O 1
ATOM 662 N N . ASN A 1 81 ? 7.988 3.181 9.985 1.00 89.88 81 ASN A N 1
ATOM 663 C CA . ASN A 1 81 ? 6.941 3.626 9.054 1.00 89.88 81 ASN A CA 1
ATOM 664 C C . ASN A 1 81 ? 5.963 2.498 8.782 1.00 89.88 81 ASN A C 1
ATOM 666 O O . ASN A 1 81 ? 4.758 2.736 8.793 1.00 89.88 81 ASN A O 1
ATOM 670 N N . TYR A 1 82 ? 6.490 1.296 8.565 1.00 94.00 82 TYR A N 1
ATOM 671 C CA . TYR A 1 82 ? 5.693 0.103 8.361 1.00 94.00 82 TYR A CA 1
ATOM 672 C C . TYR A 1 82 ? 4.847 -0.236 9.587 1.00 94.00 82 TYR A C 1
ATOM 674 O O . TYR A 1 82 ? 3.635 -0.352 9.443 1.00 94.00 82 TYR A O 1
ATOM 682 N N . CYS A 1 83 ? 5.417 -0.262 10.796 1.00 93.25 83 CYS A N 1
ATOM 683 C CA . CYS A 1 83 ? 4.645 -0.512 12.019 1.00 93.25 83 CYS A CA 1
ATOM 684 C C . CYS A 1 83 ? 3.491 0.486 12.177 1.00 93.25 83 CYS A C 1
ATOM 686 O O . CYS A 1 83 ? 2.351 0.104 12.431 1.00 93.25 83 CYS A O 1
ATOM 688 N N . THR A 1 84 ? 3.769 1.775 11.956 1.00 92.88 84 THR A N 1
ATOM 689 C CA . THR A 1 84 ? 2.741 2.829 11.999 1.00 92.88 84 THR A CA 1
ATOM 690 C C . THR A 1 84 ? 1.662 2.605 10.933 1.00 92.88 84 THR A C 1
ATOM 692 O O . THR A 1 84 ? 0.472 2.765 11.197 1.00 92.88 84 THR A O 1
ATOM 695 N N . PHE A 1 85 ? 2.075 2.240 9.717 1.00 94.75 85 PHE A N 1
ATOM 696 C CA . PHE A 1 85 ? 1.184 1.961 8.595 1.00 94.75 85 PHE A CA 1
ATOM 697 C C . PHE A 1 85 ? 0.292 0.743 8.862 1.00 94.75 85 PHE A C 1
ATOM 699 O O . PHE A 1 85 ? -0.906 0.821 8.609 1.00 94.75 85 PHE A O 1
ATOM 706 N N . LYS A 1 86 ? 0.850 -0.333 9.426 1.00 96.19 86 LYS A N 1
ATOM 707 C CA . LYS A 1 86 ? 0.134 -1.547 9.830 1.00 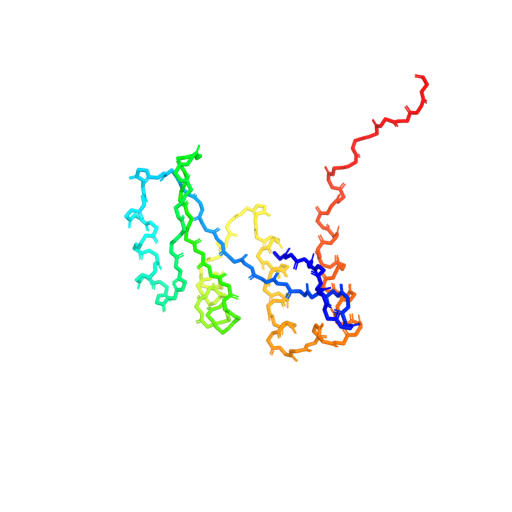96.19 86 LYS A CA 1
ATOM 708 C C . LYS A 1 86 ? -0.944 -1.235 10.866 1.00 96.19 86 LYS A C 1
ATOM 710 O O . LYS A 1 86 ? -2.090 -1.621 10.662 1.00 96.19 86 LYS A O 1
ATOM 715 N N . ILE A 1 87 ? -0.611 -0.490 11.926 1.00 95.50 87 ILE A N 1
ATOM 716 C CA . ILE A 1 87 ? -1.591 -0.078 12.949 1.00 95.50 87 ILE A CA 1
ATOM 717 C C . ILE A 1 87 ? -2.747 0.678 12.290 1.00 95.50 87 ILE A C 1
ATOM 719 O O . ILE A 1 87 ? -3.905 0.292 12.427 1.00 95.50 87 ILE A O 1
ATOM 723 N N . ALA A 1 88 ? -2.435 1.703 11.495 1.00 94.88 88 ALA A N 1
ATOM 724 C CA . ALA A 1 88 ? -3.465 2.476 10.817 1.00 94.88 88 ALA A CA 1
ATOM 725 C C . ALA A 1 88 ? -4.295 1.648 9.820 1.00 94.88 88 ALA A C 1
ATOM 727 O O . ALA A 1 88 ? -5.488 1.898 9.671 1.00 94.88 88 ALA A O 1
ATOM 728 N N . ALA A 1 89 ? -3.698 0.660 9.148 1.00 96.12 89 ALA A N 1
ATOM 729 C CA . ALA A 1 89 ? -4.423 -0.262 8.279 1.00 96.12 89 ALA A CA 1
ATOM 730 C C . ALA A 1 89 ? -5.475 -1.056 9.048 1.00 96.12 89 ALA A C 1
ATOM 732 O O . ALA A 1 89 ? -6.626 -1.093 8.619 1.00 96.12 89 ALA A O 1
ATOM 733 N N . PHE A 1 90 ? -5.137 -1.607 10.214 1.00 96.75 90 PHE A N 1
ATOM 734 C CA . PHE A 1 90 ? -6.125 -2.306 11.035 1.00 96.75 90 PHE A CA 1
ATOM 735 C C . PHE A 1 90 ? -7.220 -1.372 11.561 1.00 96.75 90 PHE A C 1
ATOM 737 O O . PHE A 1 90 ? -8.394 -1.720 11.471 1.00 96.75 90 PHE A O 1
ATOM 744 N N . MET A 1 91 ? -6.884 -0.148 11.975 1.00 94.75 91 MET A N 1
ATOM 745 C CA . MET A 1 91 ? -7.894 0.852 12.359 1.00 94.75 91 MET A CA 1
ATOM 746 C C . MET A 1 91 ? -8.845 1.200 11.201 1.00 94.75 91 MET A C 1
ATOM 748 O O . MET A 1 91 ? -10.057 1.360 11.384 1.00 94.75 91 MET A O 1
ATOM 752 N N . VAL A 1 92 ? -8.318 1.310 9.975 1.00 93.06 92 VAL A N 1
ATOM 753 C CA . VAL A 1 92 ? -9.141 1.547 8.782 1.00 93.06 92 VAL A CA 1
ATOM 754 C C . VAL A 1 92 ? -10.018 0.332 8.477 1.00 93.06 92 VAL A C 1
ATOM 756 O O . VAL A 1 92 ? -11.224 0.491 8.276 1.00 93.06 92 VAL A O 1
ATOM 759 N N . LYS A 1 93 ? -9.451 -0.879 8.523 1.00 94.94 93 LYS A N 1
ATOM 760 C CA . LYS A 1 93 ? -10.165 -2.149 8.321 1.00 94.94 93 LYS A CA 1
ATOM 761 C C . LYS A 1 93 ? -11.317 -2.328 9.315 1.00 94.94 93 LYS A C 1
ATOM 763 O O . LYS A 1 93 ? -12.413 -2.705 8.906 1.00 94.94 93 LYS A O 1
ATOM 768 N N . ASN A 1 94 ? -11.095 -1.976 10.578 1.00 94.25 94 ASN A N 1
ATOM 769 C CA . ASN A 1 94 ? -12.081 -2.046 11.659 1.00 94.25 94 ASN A CA 1
ATOM 770 C C . ASN A 1 94 ? -13.084 -0.881 11.658 1.00 94.25 94 ASN A C 1
ATOM 772 O O . ASN A 1 94 ? -13.933 -0.795 12.545 1.00 94.25 94 ASN A O 1
ATOM 776 N N . LYS A 1 95 ? -13.006 0.029 10.676 1.00 91.94 95 LYS A N 1
ATOM 777 C CA . LYS A 1 95 ? -13.841 1.239 10.579 1.00 91.94 95 LYS A CA 1
ATOM 778 C C . LYS A 1 95 ? -13.709 2.200 11.771 1.00 91.94 95 LYS A C 1
ATOM 780 O O . LYS A 1 95 ? -14.546 3.080 11.947 1.00 91.94 95 LYS A O 1
ATOM 785 N N . GLU A 1 96 ? -12.640 2.097 12.557 1.00 91.06 96 GLU A N 1
ATOM 786 C CA . GLU A 1 96 ? -12.393 2.971 13.714 1.00 91.06 96 GLU A CA 1
ATOM 787 C C . GLU A 1 96 ? -12.162 4.424 13.287 1.00 91.06 96 GLU A C 1
ATOM 789 O O . GLU A 1 96 ? -12.593 5.347 13.966 1.00 91.06 96 GLU A O 1
ATOM 794 N N . HIS A 1 97 ? -11.577 4.624 12.104 1.00 86.81 97 HIS A N 1
ATOM 795 C CA . HIS A 1 97 ? -11.394 5.930 11.463 1.00 86.81 97 HIS A CA 1
ATOM 796 C C . HIS A 1 97 ? -12.694 6.705 11.169 1.00 86.81 97 HIS A C 1
ATOM 798 O O . HIS A 1 97 ? -12.617 7.881 10.826 1.00 86.81 97 HIS A O 1
ATOM 804 N N . LEU A 1 98 ? -13.866 6.062 11.266 1.00 87.12 98 LEU A N 1
ATOM 805 C CA . LEU A 1 98 ? -15.172 6.725 11.145 1.00 87.12 98 LEU A CA 1
ATOM 806 C C . LEU A 1 98 ? -15.627 7.371 12.462 1.00 87.1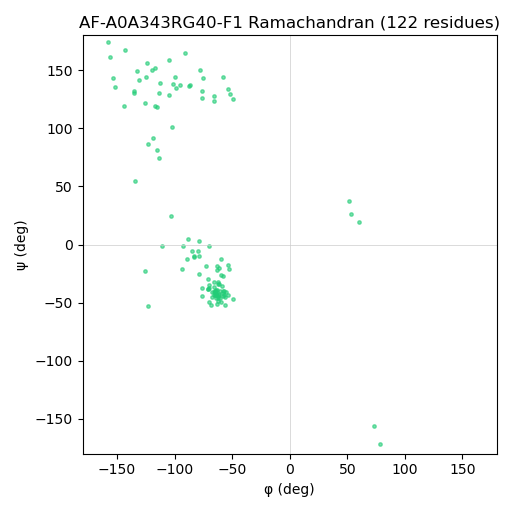2 98 LEU A C 1
ATOM 808 O O . LEU A 1 98 ? -16.629 8.078 12.481 1.00 87.12 98 LEU A O 1
ATOM 812 N N . LYS A 1 99 ? -14.923 7.100 13.565 1.00 88.38 99 LYS A N 1
ATOM 813 C CA . LYS A 1 99 ? -15.157 7.705 14.877 1.00 88.38 99 LYS A CA 1
ATOM 814 C C . LYS A 1 99 ? -14.140 8.821 15.094 1.00 88.38 99 LYS A C 1
ATOM 816 O O . LYS A 1 99 ? -12.971 8.660 14.742 1.00 88.38 99 LYS A O 1
ATOM 821 N N . ASP A 1 100 ? -14.554 9.898 15.754 1.00 85.12 100 ASP A N 1
ATOM 822 C CA . ASP A 1 100 ? -13.679 11.043 16.038 1.00 85.12 100 ASP A CA 1
ATOM 823 C C . ASP A 1 100 ? -12.387 10.639 16.753 1.00 85.12 100 ASP A C 1
ATOM 825 O O . ASP A 1 100 ? -11.305 11.091 16.382 1.00 85.12 100 ASP A O 1
ATOM 829 N N . ASP A 1 101 ? -12.473 9.759 17.750 1.00 88.00 101 ASP A N 1
ATOM 830 C CA . ASP A 1 101 ? -11.298 9.339 18.518 1.00 88.00 101 ASP A CA 1
ATOM 831 C C . ASP A 1 101 ? -10.352 8.453 17.699 1.00 88.00 101 ASP A C 1
ATOM 833 O O . ASP A 1 101 ? -9.138 8.655 17.742 1.00 88.00 101 ASP A O 1
ATOM 837 N N . GLY A 1 102 ? -10.890 7.563 16.859 1.00 86.38 102 GLY A N 1
ATOM 838 C CA . GLY A 1 102 ? -10.077 6.767 15.936 1.00 86.38 102 GLY A CA 1
ATOM 839 C C . GLY A 1 102 ? -9.402 7.632 14.867 1.00 86.38 102 GLY A C 1
ATOM 840 O O . GLY A 1 102 ? -8.240 7.412 14.519 1.00 86.38 102 GLY A O 1
ATOM 841 N N . LEU A 1 103 ? -10.081 8.677 14.382 1.00 85.38 103 LEU A N 1
ATOM 842 C CA . LEU A 1 103 ? -9.489 9.642 13.455 1.00 85.38 103 LEU A CA 1
ATOM 843 C C . LEU A 1 103 ? -8.386 10.483 14.124 1.00 85.38 103 LEU A C 1
ATOM 845 O O . LEU A 1 103 ? -7.336 10.711 13.514 1.00 85.38 103 LEU A O 1
ATOM 849 N N . LYS A 1 104 ? -8.585 10.914 15.379 1.00 86.75 104 LYS A N 1
ATOM 850 C CA . LYS A 1 104 ? -7.555 11.607 16.177 1.00 86.75 104 LYS A CA 1
ATOM 851 C C . LYS A 1 104 ? -6.332 10.722 16.394 1.00 86.75 104 LYS A C 1
ATOM 853 O O . LYS A 1 104 ? -5.209 11.197 16.251 1.00 86.75 104 LYS A O 1
ATOM 858 N N . GLU A 1 105 ? -6.521 9.443 16.692 1.00 89.00 105 GLU A N 1
ATOM 859 C CA . GLU A 1 105 ? -5.413 8.509 16.883 1.00 89.00 105 GLU A CA 1
ATOM 860 C C . GLU A 1 105 ? -4.625 8.286 15.583 1.00 89.00 105 GLU A C 1
ATOM 862 O O . GLU A 1 105 ? -3.397 8.400 15.576 1.00 89.00 105 GLU A O 1
ATOM 867 N N . ILE A 1 106 ? -5.310 8.120 14.449 1.00 86.75 106 ILE A N 1
ATOM 868 C CA . ILE A 1 106 ? -4.675 8.091 13.122 1.00 86.75 106 ILE A CA 1
ATOM 869 C C . ILE A 1 106 ? -3.868 9.376 12.849 1.00 86.75 106 ILE A C 1
ATOM 871 O O . ILE A 1 106 ? -2.757 9.322 12.305 1.00 86.75 106 ILE A O 1
ATOM 875 N N . LEU A 1 107 ? -4.382 10.542 13.251 1.00 85.62 107 LEU A N 1
ATOM 876 C CA . LEU A 1 107 ? -3.673 11.818 13.136 1.00 85.62 107 LEU A CA 1
ATOM 877 C C . LEU A 1 107 ? -2.428 11.875 14.034 1.00 85.62 107 LEU A C 1
ATOM 879 O O . LEU A 1 107 ? -1.375 12.337 13.589 1.00 85.62 107 LEU A O 1
ATOM 883 N N . LEU A 1 108 ? -2.504 11.363 15.262 1.00 86.69 108 LEU A N 1
ATOM 884 C CA . LEU A 1 108 ? -1.353 11.263 16.162 1.00 86.69 108 LEU A CA 1
ATOM 885 C C . LEU A 1 108 ? -0.278 10.327 15.597 1.00 86.69 108 LEU A C 1
ATOM 887 O O . LEU A 1 108 ? 0.899 10.689 15.591 1.00 86.69 108 LEU A O 1
ATOM 891 N N . LEU A 1 109 ? -0.668 9.169 15.055 1.00 86.12 109 LEU A N 1
ATOM 892 C CA . LEU A 1 109 ? 0.241 8.233 14.382 1.00 86.12 109 LEU A CA 1
ATOM 893 C C . LEU A 1 109 ? 0.966 8.895 13.202 1.00 86.12 109 LEU A C 1
ATOM 895 O O . LEU A 1 109 ? 2.169 8.700 13.021 1.00 86.12 109 LEU A O 1
ATOM 899 N N . LYS A 1 110 ? 0.264 9.735 12.431 1.00 81.81 110 LYS A N 1
ATOM 900 C CA . LYS A 1 110 ? 0.871 10.541 11.362 1.00 81.81 110 LYS A CA 1
ATOM 901 C C . LYS A 1 110 ? 1.873 11.561 11.920 1.00 81.81 110 LYS A C 1
ATOM 903 O O . LYS A 1 110 ? 2.978 11.678 11.393 1.00 81.81 110 LYS A O 1
ATOM 908 N N . ASN A 1 111 ? 1.502 12.284 12.976 1.00 78.00 111 ASN A N 1
ATOM 909 C CA . ASN A 1 111 ? 2.267 13.417 13.505 1.00 78.00 111 ASN A CA 1
ATOM 910 C C . ASN A 1 111 ? 3.469 13.019 14.369 1.00 78.00 111 ASN A C 1
ATOM 912 O O . ASN A 1 111 ? 4.452 13.759 14.382 1.00 78.00 111 ASN A O 1
ATOM 916 N N . LYS A 1 112 ? 3.468 11.834 15.002 1.00 72.81 112 LYS A N 1
ATOM 917 C CA . LYS A 1 112 ? 4.663 11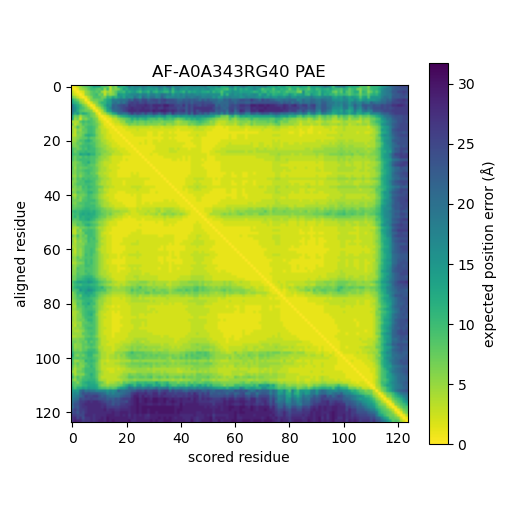.265 15.664 1.00 72.81 112 LYS A CA 1
ATOM 918 C C . LYS A 1 112 ? 5.881 11.195 14.726 1.00 72.81 112 LYS A C 1
ATOM 920 O O . LYS A 1 112 ? 7.009 11.097 15.190 1.00 72.81 112 LYS A O 1
ATOM 925 N N . ARG A 1 113 ? 5.665 11.293 13.410 1.00 61.50 113 ARG A N 1
ATOM 926 C CA . ARG A 1 113 ? 6.703 11.308 12.372 1.00 61.50 113 ARG A CA 1
ATOM 927 C C . ARG A 1 113 ? 7.237 12.706 12.013 1.00 61.50 113 ARG A C 1
ATOM 929 O O . ARG A 1 113 ? 8.235 12.784 11.309 1.00 61.50 113 ARG A O 1
ATOM 936 N N . GLY A 1 114 ? 6.590 13.791 12.451 1.00 47.50 114 GLY A N 1
ATOM 937 C CA . GLY A 1 114 ? 6.872 15.171 12.017 1.00 47.50 114 GLY A CA 1
ATOM 938 C C . GLY A 1 114 ? 7.871 15.968 12.868 1.00 47.50 114 GLY A C 1
ATOM 939 O O . GLY A 1 114 ? 8.156 17.114 12.534 1.00 47.50 114 GLY A O 1
ATOM 940 N N . ILE A 1 115 ? 8.411 15.406 13.955 1.00 42.25 115 ILE A N 1
ATOM 941 C CA . ILE A 1 115 ? 9.293 16.143 14.888 1.00 42.25 115 ILE A CA 1
ATOM 942 C C . ILE A 1 115 ? 10.745 16.273 14.362 1.00 42.25 115 ILE A C 1
ATOM 944 O O . ILE A 1 115 ? 11.535 17.025 14.914 1.00 42.25 115 ILE A O 1
ATOM 948 N N . ALA A 1 116 ? 11.097 15.649 13.231 1.00 40.97 116 ALA A N 1
ATOM 949 C CA . ALA A 1 116 ? 12.432 15.774 12.627 1.00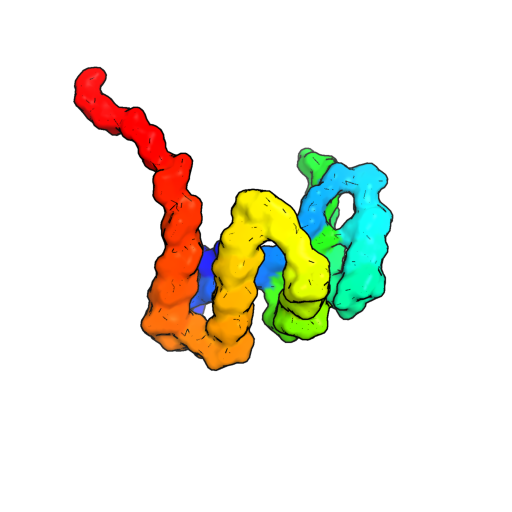 40.97 116 ALA A CA 1
ATOM 950 C C . ALA A 1 116 ? 12.608 16.959 11.644 1.00 40.97 116 ALA A C 1
ATOM 952 O O . ALA A 1 116 ? 13.667 17.088 11.040 1.00 40.97 116 ALA A O 1
ATOM 953 N N . THR A 1 117 ? 11.613 17.840 11.470 1.00 40.56 117 THR A N 1
ATOM 954 C CA . THR A 1 117 ? 11.733 19.050 10.622 1.00 40.56 117 THR A CA 1
ATOM 955 C C . THR A 1 117 ? 11.183 20.300 11.308 1.00 40.56 117 THR A C 1
ATOM 957 O O . THR A 1 117 ? 10.333 21.008 10.770 1.00 40.56 117 THR A O 1
ATOM 960 N N . LYS A 1 118 ? 11.689 20.592 12.507 1.00 36.12 118 LYS A N 1
ATOM 961 C CA . LYS A 1 118 ? 11.804 21.970 12.996 1.00 36.12 118 LYS A CA 1
ATOM 962 C C . LYS A 1 118 ? 13.271 22.220 13.329 1.00 36.12 118 LYS A C 1
ATOM 964 O O . LYS A 1 118 ? 13.689 22.009 14.460 1.00 36.12 118 LYS A O 1
ATOM 969 N N . ASN A 1 119 ? 14.045 22.635 12.326 1.00 31.56 119 ASN A N 1
ATOM 970 C CA . ASN A 1 119 ? 15.242 23.414 12.609 1.00 31.56 119 ASN A CA 1
ATOM 971 C C . ASN A 1 119 ? 14.788 24.833 12.938 1.00 31.56 119 ASN A C 1
ATOM 973 O O . ASN A 1 119 ? 14.007 25.436 12.202 1.00 31.56 119 ASN A O 1
ATOM 977 N N . ASN A 1 120 ? 15.251 25.281 14.098 1.00 37.59 120 ASN A N 1
ATOM 978 C CA . ASN A 1 120 ? 15.114 26.618 14.639 1.00 37.59 120 ASN A CA 1
ATOM 979 C C . ASN A 1 120 ? 15.521 27.668 13.605 1.00 37.59 120 ASN A C 1
ATOM 981 O O . ASN A 1 120 ? 16.659 27.645 13.154 1.00 37.59 120 ASN A O 1
ATOM 985 N N . ASN A 1 121 ? 14.630 28.615 13.333 1.00 32.12 121 ASN A N 1
ATOM 986 C CA . ASN A 1 121 ? 15.022 30.013 13.214 1.00 32.12 121 ASN A CA 1
ATOM 987 C C . ASN A 1 121 ? 14.242 30.726 14.318 1.00 32.12 121 ASN A C 1
ATOM 989 O O . ASN A 1 121 ? 13.059 31.020 14.158 1.00 32.12 121 ASN A O 1
ATOM 993 N N . GLY A 1 122 ? 14.882 30.825 15.483 1.00 34.78 122 GLY A N 1
ATOM 994 C CA . GLY A 1 122 ? 14.534 31.835 16.467 1.00 34.78 122 GLY A CA 1
ATOM 995 C C . GLY A 1 122 ? 15.085 33.168 15.979 1.00 34.78 122 GLY A C 1
ATOM 996 O O . GLY A 1 122 ? 16.136 33.195 15.337 1.00 34.78 122 GLY A O 1
ATOM 997 N N . ASP A 1 123 ? 14.311 34.207 16.241 1.00 37.34 123 ASP A N 1
ATOM 998 C CA . ASP A 1 123 ? 14.629 35.607 16.017 1.00 37.34 123 ASP A CA 1
ATOM 999 C C . ASP A 1 123 ? 15.985 35.996 16.633 1.00 37.34 123 ASP A C 1
ATOM 1001 O O . ASP A 1 123 ? 16.252 35.669 17.791 1.00 37.34 123 ASP A O 1
ATOM 1005 N N . ASP A 1 124 ? 16.830 36.634 15.821 1.00 33.94 124 ASP A N 1
ATOM 1006 C CA . ASP A 1 124 ? 17.481 37.936 16.060 1.00 33.94 124 ASP A CA 1
ATOM 1007 C C . ASP A 1 124 ? 18.060 38.462 14.728 1.00 33.94 124 ASP A C 1
ATOM 1009 O O . ASP A 1 124 ? 18.703 37.671 13.993 1.00 33.94 124 ASP A O 1
#

Secondary structure (DSSP, 8-state):
-EEE--SSSS--EEE--EEEEEEGGGHHHHHHHHHHHT--EEEEEGGGTEEEEEE--HHHIIIIIHHHHHHSPPPGGGHHHHHHHHHHHHHHHTTGGGSHHHHHHHHHHHHTT-TT--------

Foldseek 3Di:
DDWDADPDPPGIADWAKDKDKDFLVCVVVLVVVCVVQVDFDKDDDPVVRMIMGMDTDLCSCVPGVLVVCVVVPDDDPCNLVSVLSVVLSVCVVVVVRVDPVSVVVNVVSVCVPVPVPDDDDDDD